Protein AF-A0A8S4B0H5-F1 (afdb_monomer)

Foldseek 3Di:
DPDPVVLLPDDPDDDPDGFDADPPRAGQDLEDAPAQEADADCPCVVVSLVSRHPCSLSRAYYEHEHYAHAAADLVVLSNLNHAEYEHEQYAHADPVRCVSCVSNPNHDYYDHHNYNNCPPPPDDD

Solvent-accessible surface area (backbone atoms only — not comparable to full-atom values): 7128 Å² total; per-residue (Å²): 135,75,61,78,65,66,66,76,76,56,78,78,82,84,58,102,57,83,77,52,66,46,87,89,82,12,30,71,52,40,64,50,81,57,47,74,45,70,46,48,70,54,84,53,48,66,56,55,39,53,66,47,23,72,47,46,66,57,27,29,35,42,32,47,23,41,27,50,31,45,65,64,52,69,69,64,43,68,37,50,47,24,28,35,42,34,45,23,38,24,46,32,45,60,72,74,41,56,60,55,56,71,66,25,82,51,52,78,44,75,41,62,57,67,22,54,30,72,75,40,92,84,55,84,131

Radius of gyration: 14.74 Å; Cα contacts (8 Å, |Δi|>4): 229; chains: 1; bounding box: 34×28×46 Å

pLDDT: mean 86.75, std 15.17, range [36.22, 98.44]

Organism: NCBI:txid238744

InterPro domains:
  IPR001611 Leucine-rich repeat [PF13855] (58-117)
  IPR001611 Leucine-rich repeat [PS51450] (58-79)
  IPR001611 Leucine-rich repeat [PS51450] (81-102)
  IPR032675 Leucine-rich repeat domain superfamily [G3DSA:3.80.10.10] (20-125)

Sequence (125 aa):
MICGSDAMSEIPRCGLRPLRIYSEKKYLSRSVRLNNNNITDLYGIPFILSSFLAQPSKLGWLDLSFNKITHIDVVLCELQELRVLYLHCNSIKDLIETDKLGQLRHLHTITMHGNAIEFAKDYRW

Secondary structure (DSSP, 8-state):
---TTGGGGSPPP--SS---B-GGG-B--SEEE--SS----STTHHHHHHHHBS-GGG--EEE--SS---S--GGGGG-TT--EEE--SS----THHHHGGGG-TT--EEE--SSGGGGSTT---

Nearest PDB structures (foldseek):
  8bx8-assembly1_Q  TM=8.791E-01  e=1.711E-05  Tetrahymena thermophila
  7k5b-assembly1_Q  TM=8.791E-01  e=1.711E-05  Tetrahymena thermophila
  8j07-assembly1_q3  TM=8.889E-01  e=3.290E-04  Homo sapiens
  4u08-assembly2_B  TM=8.064E-01  e=7.707E-03  Leptospira interrogans serovar Copenhageni str. Fiocruz L1-130
  5zsu-assembly1_A  TM=8.184E-01  e=3.063E-02  Homo sapiens

Mean predicted aligned error: 6.65 Å

Structure (mmCIF, N/CA/C/O backbone):
data_AF-A0A8S4B0H5-F1
#
_entry.id   AF-A0A8S4B0H5-F1
#
loop_
_atom_site.group_PDB
_atom_site.id
_atom_site.type_symbol
_atom_site.label_atom_id
_atom_site.label_alt_id
_atom_site.label_comp_id
_atom_site.label_asym_id
_atom_site.label_entity_id
_atom_site.label_seq_id
_atom_site.pdbx_PDB_ins_code
_atom_site.Cartn_x
_atom_site.Cartn_y
_atom_site.Cartn_z
_atom_site.occupancy
_atom_site.B_iso_or_equiv
_atom_site.auth_seq_id
_atom_site.auth_comp_id
_atom_site.auth_asym_id
_atom_site.auth_atom_id
_atom_site.pdbx_PDB_model_num
ATOM 1 N N . MET A 1 1 ? 13.398 9.909 5.843 1.00 36.22 1 MET A N 1
ATOM 2 C CA . MET A 1 1 ? 12.951 8.653 6.471 1.00 36.22 1 MET A CA 1
ATOM 3 C C . MET A 1 1 ? 11.775 9.022 7.358 1.00 36.22 1 MET A C 1
ATOM 5 O O . MET A 1 1 ? 12.001 9.472 8.471 1.00 36.22 1 MET A O 1
ATOM 9 N N . ILE A 1 2 ? 10.547 9.002 6.827 1.00 38.25 2 ILE A N 1
ATOM 10 C CA . ILE A 1 2 ? 9.371 9.271 7.666 1.00 38.25 2 ILE A CA 1
ATOM 11 C C . ILE A 1 2 ? 9.056 7.950 8.354 1.00 38.25 2 ILE A C 1
ATOM 13 O O . ILE A 1 2 ? 8.511 7.028 7.755 1.00 38.25 2 ILE A O 1
ATOM 17 N N . CYS A 1 3 ? 9.558 7.837 9.579 1.00 41.03 3 CYS A N 1
ATOM 18 C CA . CYS A 1 3 ? 9.226 6.771 10.505 1.00 41.03 3 CYS A CA 1
ATOM 19 C C . CYS A 1 3 ? 7.727 6.887 10.830 1.00 41.03 3 CYS A C 1
ATOM 21 O O . CYS A 1 3 ? 7.201 7.998 10.864 1.00 41.03 3 CYS A O 1
ATOM 23 N N . GLY A 1 4 ? 7.023 5.782 11.082 1.00 45.56 4 GLY A N 1
ATOM 24 C CA . GLY A 1 4 ? 5.571 5.763 11.348 1.00 45.56 4 GLY A CA 1
ATOM 25 C C . GLY A 1 4 ? 5.087 6.570 12.572 1.00 45.56 4 GLY A C 1
ATOM 26 O O . GLY A 1 4 ? 3.927 6.448 12.954 1.00 45.56 4 GLY A O 1
ATOM 27 N N . SER A 1 5 ? 5.947 7.384 13.190 1.00 48.91 5 SER A N 1
ATOM 28 C CA . SER A 1 5 ? 5.662 8.276 14.313 1.00 48.91 5 SER A CA 1
ATOM 29 C C . SER A 1 5 ? 4.753 9.452 13.954 1.00 48.91 5 SER A C 1
ATOM 31 O O . SER A 1 5 ? 3.927 9.832 14.779 1.00 48.91 5 SER A O 1
ATOM 33 N N . ASP A 1 6 ? 4.849 9.999 12.738 1.00 52.34 6 ASP A N 1
ATOM 34 C CA . ASP A 1 6 ? 4.086 11.204 12.364 1.00 52.34 6 ASP A CA 1
ATOM 35 C C . ASP A 1 6 ? 2.590 10.918 12.186 1.00 52.34 6 ASP A C 1
ATOM 37 O O . ASP A 1 6 ? 1.758 11.783 12.433 1.00 52.34 6 ASP A O 1
ATOM 41 N N . ALA A 1 7 ? 2.221 9.675 11.856 1.00 52.47 7 ALA A N 1
ATOM 42 C CA . ALA A 1 7 ? 0.819 9.278 11.774 1.00 52.47 7 ALA A CA 1
ATOM 43 C C . ALA A 1 7 ? 0.102 9.431 13.128 1.00 52.47 7 ALA A C 1
ATOM 45 O O . ALA A 1 7 ? -1.075 9.765 13.163 1.00 52.47 7 ALA A O 1
ATOM 46 N N . MET A 1 8 ? 0.812 9.221 14.243 1.00 55.91 8 MET A N 1
ATOM 47 C CA . MET A 1 8 ? 0.245 9.176 15.598 1.00 55.91 8 MET A CA 1
ATOM 48 C C . MET A 1 8 ? -0.118 10.553 16.173 1.00 55.91 8 MET A C 1
ATOM 50 O O . MET A 1 8 ? -0.838 10.615 17.171 1.00 55.91 8 MET A O 1
ATOM 54 N N . SER A 1 9 ? 0.391 11.643 15.589 1.00 56.38 9 SER A N 1
ATOM 55 C CA . SER A 1 9 ? 0.114 13.015 16.037 1.00 56.38 9 SER A CA 1
ATOM 56 C C . SER A 1 9 ? -1.064 13.660 15.303 1.00 56.38 9 SER A C 1
ATOM 58 O O . SER A 1 9 ? -1.594 14.671 15.769 1.00 56.38 9 SER A O 1
ATOM 60 N N . GLU A 1 10 ? -1.516 13.074 14.191 1.00 59.44 10 GLU A N 1
ATOM 61 C CA . GLU A 1 10 ? -2.629 13.609 13.415 1.00 59.44 10 GLU A CA 1
ATOM 62 C C . GLU A 1 10 ? -3.989 13.119 13.927 1.00 59.44 10 GLU A C 1
ATOM 64 O O . GLU A 1 10 ? -4.215 11.935 14.186 1.00 59.44 10 GLU A O 1
ATOM 69 N N . ILE A 1 11 ? -4.942 14.050 14.039 1.00 62.09 11 ILE A N 1
ATOM 70 C CA . ILE A 1 11 ? -6.339 13.725 14.333 1.00 62.09 11 ILE A CA 1
ATOM 71 C C . ILE A 1 11 ? -6.960 13.155 13.050 1.00 62.09 11 ILE A C 1
ATOM 73 O O . ILE A 1 11 ? -6.999 13.862 12.037 1.00 62.09 11 IL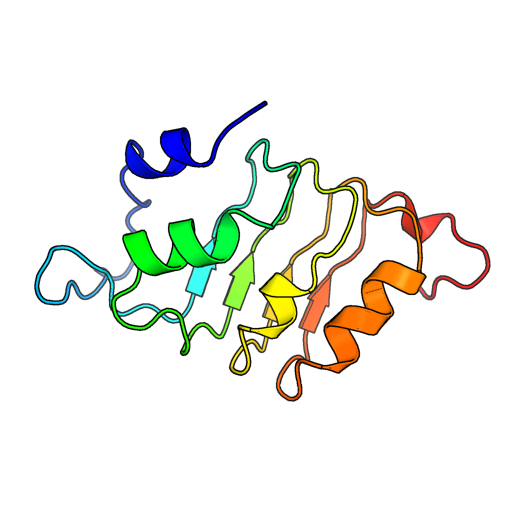E A O 1
ATOM 77 N N . PRO A 1 12 ? -7.492 11.916 13.064 1.00 63.16 12 PRO A N 1
ATOM 78 C CA . PRO A 1 12 ? -8.156 11.350 11.899 1.00 63.16 12 PRO A CA 1
ATOM 79 C C . PRO A 1 12 ? -9.272 12.275 11.418 1.00 63.16 12 PRO A C 1
ATOM 81 O O . PRO A 1 12 ? -10.112 12.714 12.206 1.00 63.16 12 PRO A O 1
ATOM 84 N N . ARG A 1 13 ? -9.288 12.578 10.116 1.00 62.94 13 ARG A N 1
ATOM 85 C CA . ARG A 1 13 ? -10.284 13.488 9.535 1.00 62.94 13 ARG A CA 1
ATOM 86 C C . ARG A 1 13 ? -11.698 12.982 9.841 1.00 62.94 13 ARG A C 1
ATOM 88 O O . ARG A 1 13 ? -12.051 11.859 9.477 1.00 62.94 13 ARG A O 1
ATOM 95 N N . CYS A 1 14 ? -12.517 13.822 10.471 1.00 55.59 14 CYS A N 1
ATOM 96 C CA . CYS A 1 14 ? -13.916 13.508 10.740 1.00 55.59 14 CYS A CA 1
ATOM 97 C C . CYS A 1 14 ? -14.690 13.385 9.420 1.00 55.59 14 CYS A C 1
ATOM 99 O O . CYS A 1 14 ? -14.831 14.352 8.674 1.00 55.59 14 CYS A O 1
ATOM 101 N N . GLY A 1 15 ? -15.183 12.183 9.120 1.00 59.12 15 GLY A N 1
ATOM 102 C CA . GLY A 1 15 ? -16.126 11.967 8.024 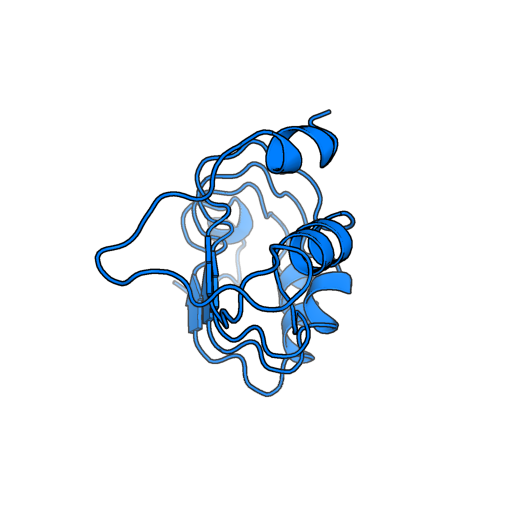1.00 59.12 15 GLY A CA 1
ATOM 103 C C . GL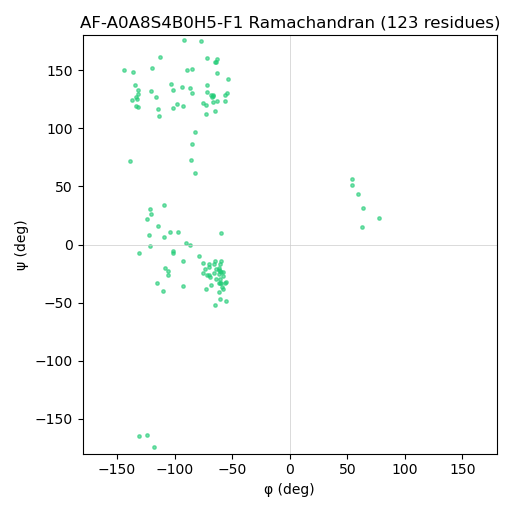Y A 1 15 ? -17.546 12.413 8.388 1.00 59.12 15 GLY A C 1
ATOM 104 O O . GLY A 1 15 ? -17.840 12.736 9.535 1.00 59.12 15 GLY A O 1
ATOM 105 N N . LEU A 1 16 ? -18.462 12.343 7.415 1.00 57.09 16 LEU A N 1
ATOM 106 C CA . LEU A 1 16 ? -19.893 12.669 7.582 1.00 57.09 16 LEU A CA 1
ATOM 107 C C . LEU A 1 16 ? -20.619 11.808 8.636 1.00 57.09 16 LEU A C 1
ATOM 109 O O . LEU A 1 16 ? -21.733 12.130 9.036 1.00 57.09 16 LEU A O 1
ATOM 113 N N . ARG A 1 17 ? -20.012 10.695 9.066 1.00 60.91 17 ARG A N 1
ATOM 114 C CA . ARG A 1 17 ? -20.508 9.835 10.141 1.00 60.91 17 ARG A CA 1
ATOM 115 C C . ARG A 1 17 ? -19.467 9.769 11.259 1.00 60.91 17 ARG A C 1
ATOM 117 O O . ARG A 1 17 ? -18.304 9.503 10.949 1.00 60.91 17 ARG A O 1
ATOM 124 N N . PRO A 1 18 ? -19.863 9.959 12.531 1.00 63.06 18 PRO A N 1
ATOM 125 C CA . PRO A 1 18 ? -18.955 9.803 13.659 1.00 63.06 18 PRO A CA 1
ATOM 126 C C . PRO A 1 18 ? -18.332 8.408 13.644 1.00 63.06 18 PRO A C 1
ATOM 128 O O . PRO A 1 18 ? -19.041 7.403 13.543 1.00 63.06 18 PRO A O 1
ATOM 131 N N . LEU A 1 19 ? -17.006 8.339 13.738 1.00 67.12 19 LEU A N 1
ATOM 132 C CA . LEU A 1 19 ? -16.325 7.063 13.904 1.00 67.12 19 LEU A CA 1
ATOM 133 C C . LEU A 1 19 ? -16.705 6.496 15.274 1.00 67.12 19 LEU A C 1
ATOM 135 O O . LEU A 1 19 ? -16.593 7.178 16.291 1.00 67.12 19 LEU A O 1
ATOM 139 N N . ARG A 1 20 ? -17.175 5.246 15.310 1.00 72.19 20 ARG A N 1
ATOM 140 C CA . ARG A 1 20 ? -17.514 4.586 16.571 1.00 72.19 20 ARG A CA 1
ATOM 141 C C . ARG A 1 20 ? -16.214 4.238 17.294 1.00 72.19 20 ARG A C 1
ATOM 143 O O . ARG A 1 20 ? -15.438 3.412 16.813 1.00 72.19 20 ARG A O 1
ATOM 150 N N . ILE A 1 21 ? -15.980 4.899 18.419 1.00 72.56 21 ILE A N 1
ATOM 151 C CA . ILE A 1 21 ? -14.806 4.695 19.267 1.00 72.56 21 ILE A CA 1
ATOM 152 C C . ILE A 1 21 ? -15.092 3.514 20.206 1.00 72.56 21 ILE A C 1
ATOM 154 O O . ILE A 1 21 ? -16.162 3.444 20.814 1.00 72.56 21 ILE A O 1
ATOM 158 N N . TYR A 1 22 ? -14.166 2.561 20.274 1.00 73.56 22 TYR A N 1
ATOM 159 C CA . TYR A 1 22 ? -14.168 1.450 21.229 1.00 73.56 22 TYR A CA 1
ATOM 160 C C . TYR A 1 22 ? -13.377 1.845 22.491 1.00 73.56 22 TYR A C 1
ATOM 162 O O . TYR A 1 22 ? -12.799 2.934 22.547 1.00 73.56 22 TYR A O 1
ATOM 170 N N . SER A 1 23 ? -13.332 0.994 23.520 1.00 64.19 23 SER A N 1
ATOM 171 C CA . SER A 1 23 ? -12.459 1.247 24.676 1.00 64.19 23 SER A CA 1
ATOM 172 C C . SER A 1 23 ? -11.013 1.487 24.208 1.00 64.19 23 SER A C 1
ATOM 174 O O . SER A 1 23 ? -10.575 0.869 23.241 1.00 64.19 23 SER A O 1
ATOM 176 N N . GLU A 1 24 ? -10.299 2.407 24.869 1.00 71.75 24 GLU A N 1
ATOM 177 C CA . GLU A 1 24 ? -8.924 2.850 24.534 1.00 71.75 24 GLU A CA 1
ATOM 178 C C . GLU A 1 24 ? -8.762 3.831 23.352 1.00 71.75 24 GLU A C 1
ATOM 180 O O . GLU A 1 24 ? -7.675 3.941 22.794 1.00 71.75 24 GLU A O 1
ATOM 185 N N . LYS A 1 25 ? -9.798 4.593 22.966 1.00 82.19 25 LYS A N 1
ATOM 186 C CA . LYS A 1 25 ? -9.724 5.598 21.871 1.00 82.19 25 LYS A CA 1
ATOM 187 C C . LYS A 1 25 ? -9.414 5.015 20.479 1.00 82.19 25 LYS A C 1
ATOM 189 O O . LYS A 1 25 ? -9.112 5.768 19.556 1.00 82.19 25 LYS A O 1
ATOM 194 N N . LYS A 1 26 ? -9.537 3.697 20.300 1.00 87.25 26 LYS A N 1
ATOM 195 C CA . LYS A 1 26 ? -9.399 3.030 18.997 1.00 87.25 26 L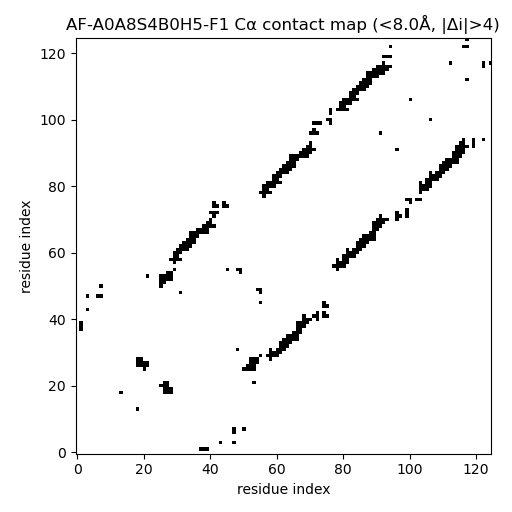YS A CA 1
ATOM 196 C C . LYS A 1 26 ? -10.713 3.048 18.220 1.00 87.25 26 LYS A C 1
ATOM 198 O O . LYS A 1 26 ? -11.798 3.011 18.800 1.00 87.25 26 LYS A O 1
ATOM 203 N N . TYR A 1 27 ? -10.630 3.053 16.898 1.00 87.75 27 TYR A N 1
ATOM 204 C CA . TYR A 1 27 ? -11.780 3.124 16.005 1.00 87.75 27 TYR A CA 1
ATOM 205 C C . TYR A 1 27 ? -12.258 1.734 15.580 1.00 87.75 27 TYR A C 1
ATOM 207 O O . TYR A 1 27 ? -11.472 0.873 15.173 1.00 87.75 27 TYR A O 1
ATOM 215 N N . LEU A 1 28 ? -13.574 1.524 15.610 1.00 89.75 28 LEU A N 1
ATOM 216 C CA . LEU A 1 28 ? -14.219 0.366 14.997 1.00 89.75 28 LEU A CA 1
ATOM 217 C C . LEU A 1 28 ? -14.486 0.662 13.514 1.00 89.75 28 LEU A C 1
ATOM 219 O O . LEU A 1 28 ? -15.619 0.921 13.107 1.00 89.75 28 LEU A O 1
ATOM 223 N N . SER A 1 29 ? -13.420 0.667 12.715 1.00 90.38 29 SER A N 1
ATOM 224 C CA . SER A 1 29 ? -13.477 0.882 11.266 1.00 90.38 29 SER A CA 1
ATOM 225 C C . SER A 1 29 ? -12.921 -0.324 10.514 1.00 90.38 29 SER A C 1
ATOM 227 O O . SER A 1 29 ? -12.054 -1.037 11.012 1.00 90.38 29 SER A O 1
ATOM 229 N N . ARG A 1 30 ? -13.416 -0.531 9.291 1.00 93.88 30 ARG A N 1
ATOM 230 C CA . ARG A 1 30 ? -12.864 -1.486 8.312 1.00 93.88 30 ARG A CA 1
ATOM 231 C C . ARG A 1 30 ? -12.179 -0.786 7.140 1.00 93.88 30 ARG A C 1
ATOM 233 O O . ARG A 1 30 ? -11.798 -1.440 6.172 1.00 93.88 30 ARG A O 1
ATOM 240 N N . SER A 1 31 ? -12.054 0.533 7.216 1.00 93.56 31 SER A N 1
ATOM 241 C CA . SER A 1 31 ? -11.502 1.369 6.161 1.00 93.56 31 SER A CA 1
ATOM 242 C C . SER A 1 31 ? -10.480 2.321 6.751 1.00 93.56 31 SER A C 1
ATOM 244 O O . SER A 1 31 ? -10.771 3.009 7.734 1.00 93.56 31 SER A O 1
ATOM 246 N N . VAL A 1 32 ? -9.302 2.364 6.137 1.00 93.56 32 VAL A N 1
ATOM 247 C CA . VAL A 1 32 ? -8.211 3.258 6.520 1.00 93.56 32 VAL A CA 1
ATOM 248 C C . VAL A 1 32 ? -7.682 3.957 5.278 1.00 93.56 32 VAL A C 1
ATOM 250 O O . VAL A 1 32 ? -7.439 3.330 4.249 1.00 93.56 32 VAL A O 1
ATOM 253 N N . ARG A 1 33 ? -7.520 5.275 5.390 1.00 93.75 33 ARG A N 1
ATOM 254 C CA . ARG A 1 33 ? -6.974 6.134 4.346 1.00 93.75 33 ARG A CA 1
ATOM 255 C C . ARG A 1 33 ? -5.646 6.707 4.828 1.00 93.75 33 ARG A C 1
ATOM 257 O O . ARG A 1 33 ? -5.634 7.449 5.803 1.00 93.75 33 ARG A O 1
ATOM 264 N N . LEU A 1 34 ? -4.571 6.361 4.132 1.00 94.12 34 LEU A N 1
ATOM 265 C CA . LEU A 1 34 ? -3.197 6.817 4.361 1.00 94.12 34 LEU A CA 1
ATOM 266 C C . LEU A 1 34 ? -2.614 7.467 3.094 1.00 94.12 34 LEU A C 1
ATOM 268 O O . LEU A 1 34 ? -1.396 7.539 2.925 1.00 94.12 34 LEU A O 1
ATOM 272 N N . ASN A 1 35 ? -3.474 7.935 2.190 1.00 94.88 35 ASN A N 1
ATOM 273 C CA . ASN A 1 35 ? -3.049 8.573 0.956 1.00 94.88 35 ASN A CA 1
ATOM 274 C C . ASN A 1 35 ? -2.455 9.970 1.182 1.00 94.88 35 ASN A C 1
ATOM 276 O O . ASN A 1 35 ? -2.740 10.607 2.194 1.00 94.88 35 ASN A O 1
ATOM 280 N N . ASN A 1 36 ? -1.690 10.467 0.206 1.00 94.94 36 ASN A N 1
ATOM 281 C CA . ASN A 1 36 ? -1.025 11.779 0.262 1.00 94.94 36 ASN A CA 1
ATOM 282 C C . ASN A 1 36 ? -0.057 11.915 1.449 1.00 94.94 36 ASN A C 1
ATOM 284 O O . ASN A 1 36 ? -0.024 12.942 2.126 1.00 94.94 36 ASN A O 1
ATOM 288 N N . ASN A 1 37 ? 0.733 10.871 1.691 1.00 93.81 37 ASN A N 1
ATOM 289 C CA . ASN A 1 37 ? 1.792 10.867 2.694 1.00 93.81 37 ASN A CA 1
ATOM 290 C C . ASN A 1 37 ? 3.159 10.646 2.022 1.00 93.81 37 ASN A C 1
ATOM 292 O O . ASN A 1 37 ? 3.297 10.632 0.800 1.00 93.81 37 ASN A O 1
ATOM 296 N N . ASN A 1 38 ? 4.209 10.496 2.828 1.00 93.75 38 ASN A N 1
ATOM 297 C CA . ASN A 1 38 ? 5.553 10.164 2.352 1.00 93.75 38 ASN A CA 1
ATOM 298 C C . ASN A 1 38 ? 5.950 8.729 2.732 1.00 93.75 38 ASN A C 1
ATOM 300 O O . ASN A 1 38 ? 7.118 8.480 3.039 1.00 93.75 38 ASN A O 1
ATOM 304 N N . ILE A 1 39 ? 4.992 7.799 2.758 1.00 94.19 39 ILE A N 1
ATOM 305 C CA . ILE A 1 39 ? 5.261 6.395 3.079 1.00 94.19 39 ILE A CA 1
ATOM 306 C C . ILE A 1 39 ? 6.125 5.811 1.962 1.00 94.19 39 ILE A C 1
ATOM 308 O O . ILE A 1 39 ? 5.751 5.853 0.791 1.00 94.19 39 ILE A O 1
ATOM 312 N N . THR A 1 40 ? 7.295 5.295 2.324 1.00 93.12 40 THR A N 1
ATOM 313 C CA . THR A 1 40 ? 8.228 4.642 1.391 1.00 93.12 40 THR A CA 1
ATOM 314 C C . THR A 1 40 ? 8.248 3.128 1.543 1.00 93.12 40 THR A C 1
ATOM 316 O O . THR A 1 40 ? 8.577 2.425 0.593 1.00 93.12 40 THR A O 1
ATOM 319 N N . ASP A 1 41 ? 7.915 2.648 2.738 1.00 91.31 41 ASP A N 1
ATOM 320 C CA . ASP A 1 41 ? 8.026 1.258 3.157 1.00 91.31 41 ASP A CA 1
ATOM 321 C C . ASP A 1 41 ? 6.763 0.836 3.921 1.00 91.31 41 ASP A C 1
ATOM 323 O O . ASP A 1 41 ? 6.109 1.663 4.565 1.00 91.31 41 ASP A O 1
ATOM 327 N N . LEU A 1 42 ? 6.405 -0.442 3.813 1.00 92.94 42 LEU A N 1
ATOM 328 C CA . LEU A 1 42 ? 5.144 -0.981 4.317 1.00 92.94 42 LEU A CA 1
ATOM 329 C C . LEU A 1 42 ? 5.283 -1.736 5.645 1.00 92.94 42 LEU A C 1
ATOM 331 O O . LEU A 1 42 ? 4.259 -2.040 6.256 1.00 92.94 42 LEU A O 1
ATOM 335 N N . TYR A 1 43 ? 6.498 -1.973 6.144 1.00 91.19 43 TYR A N 1
ATOM 336 C CA . TYR A 1 43 ? 6.757 -2.722 7.380 1.00 91.19 43 TYR A CA 1
ATOM 337 C C . TYR A 1 43 ? 6.036 -2.126 8.600 1.00 91.19 43 TYR A C 1
ATOM 339 O O . TYR A 1 43 ? 5.589 -2.841 9.493 1.00 91.19 43 TYR A O 1
ATOM 347 N N . GLY A 1 44 ? 5.869 -0.799 8.632 1.00 89.94 44 GLY A N 1
ATOM 348 C CA . GLY A 1 44 ? 5.165 -0.096 9.710 1.00 89.94 44 GLY A CA 1
ATOM 349 C C . GLY A 1 44 ? 3.634 -0.154 9.639 1.00 89.94 44 GLY A C 1
ATOM 350 O O . GLY A 1 44 ? 2.972 0.259 10.593 1.00 89.94 44 GLY A O 1
ATOM 351 N N . ILE A 1 45 ? 3.046 -0.646 8.542 1.00 92.12 45 ILE A N 1
ATOM 352 C CA . ILE A 1 45 ? 1.588 -0.630 8.339 1.00 92.12 45 ILE A CA 1
ATOM 353 C C . ILE A 1 45 ? 0.836 -1.418 9.423 1.00 92.12 45 ILE A C 1
ATOM 355 O O . ILE A 1 45 ? -0.104 -0.851 9.985 1.00 92.12 45 ILE A O 1
ATOM 359 N N . PRO A 1 46 ? 1.225 -2.651 9.806 1.00 92.06 46 PRO A N 1
ATOM 360 C CA . PRO A 1 46 ? 0.533 -3.381 10.870 1.00 92.06 46 PRO A CA 1
ATOM 361 C C . PRO A 1 46 ? 0.518 -2.629 12.207 1.00 92.06 46 PRO A C 1
ATOM 363 O O . PRO A 1 46 ? -0.501 -2.622 12.906 1.00 92.06 46 PRO A O 1
ATOM 366 N N . PHE A 1 47 ? 1.618 -1.946 12.544 1.00 91.62 47 PHE A N 1
ATOM 367 C CA . PHE A 1 47 ? 1.712 -1.125 13.751 1.00 91.62 47 PHE A CA 1
ATOM 368 C C . PHE A 1 47 ? 0.744 0.061 13.686 1.00 91.62 47 PHE A C 1
ATOM 370 O O . PHE A 1 47 ? -0.097 0.203 14.572 1.00 91.62 47 PHE A O 1
ATOM 377 N N . ILE A 1 48 ? 0.783 0.839 12.597 1.00 90.62 48 ILE A N 1
ATOM 378 C CA . ILE A 1 48 ? -0.119 1.981 12.371 1.00 90.62 48 ILE A CA 1
ATOM 379 C C . ILE A 1 48 ? -1.584 1.534 12.473 1.00 90.62 48 ILE A C 1
ATOM 381 O O . ILE A 1 48 ? -2.379 2.134 13.199 1.00 90.62 48 ILE A O 1
ATOM 385 N N . LEU A 1 49 ? -1.950 0.440 11.800 1.00 92.62 49 LEU A N 1
ATOM 386 C CA . LEU A 1 49 ? -3.311 -0.094 11.845 1.00 92.62 49 LEU A CA 1
ATOM 387 C C . LEU A 1 49 ? -3.716 -0.508 13.265 1.00 92.62 49 LEU A C 1
ATOM 389 O O . LEU A 1 49 ? -4.835 -0.219 13.680 1.00 92.62 49 LEU A O 1
ATOM 393 N N . SER A 1 50 ? -2.817 -1.133 14.026 1.00 91.88 50 SER A N 1
ATOM 394 C CA . SER A 1 50 ? -3.075 -1.569 15.409 1.00 91.88 50 SER A CA 1
ATOM 395 C C . SER A 1 50 ? -3.193 -0.412 16.405 1.00 91.88 50 SER A C 1
ATOM 397 O O . SER A 1 50 ? -3.868 -0.544 17.437 1.00 91.88 50 SER A O 1
ATOM 399 N N . SER A 1 51 ? -2.558 0.721 16.106 1.00 89.56 51 SER A N 1
ATOM 400 C CA . SER A 1 51 ? -2.669 1.953 16.886 1.00 89.56 51 SER A CA 1
ATOM 401 C C . SER A 1 51 ? -4.020 2.640 16.696 1.00 89.56 51 SER A C 1
ATOM 403 O O . SER A 1 51 ? -4.585 3.140 17.667 1.00 89.56 51 SER A O 1
ATOM 405 N N . PHE A 1 52 ? -4.569 2.628 15.477 1.00 87.31 52 PHE A N 1
ATOM 406 C CA . PHE A 1 52 ? -5.844 3.288 15.180 1.00 87.31 52 PHE A CA 1
ATOM 407 C C . PHE A 1 52 ? -7.063 2.383 15.316 1.00 87.31 52 PHE A C 1
ATOM 409 O O . PHE A 1 52 ? -8.128 2.859 15.707 1.00 87.31 52 PHE A O 1
ATOM 416 N N . LEU A 1 53 ? -6.959 1.102 14.971 1.00 91.12 53 LEU A N 1
ATOM 417 C CA . LEU A 1 53 ? -8.110 0.212 14.857 1.00 91.12 53 LEU A CA 1
ATOM 418 C C . LEU A 1 53 ? -8.225 -0.719 16.055 1.00 91.12 53 LEU A C 1
ATOM 420 O O . LEU A 1 53 ? -7.255 -1.331 16.493 1.00 91.12 53 LEU A O 1
ATOM 424 N N . ALA A 1 54 ? -9.455 -0.899 16.532 1.00 92.38 54 ALA A N 1
ATOM 425 C CA . ALA A 1 54 ? -9.748 -1.906 17.547 1.00 92.38 54 ALA A CA 1
ATOM 426 C C . ALA A 1 54 ? -9.620 -3.339 16.989 1.00 92.38 54 ALA A C 1
ATOM 428 O O . ALA A 1 54 ? -9.334 -4.269 17.735 1.00 92.38 54 ALA A O 1
ATOM 429 N N . GLN A 1 55 ? -9.846 -3.523 15.681 1.00 92.94 55 GLN A N 1
ATOM 430 C CA . GLN A 1 55 ? -9.803 -4.820 14.992 1.00 92.94 55 GLN A CA 1
ATOM 431 C C . GLN A 1 55 ? -9.098 -4.689 13.627 1.00 92.94 55 GLN A C 1
ATOM 433 O O . GLN A 1 55 ? -9.764 -4.747 12.589 1.00 92.94 55 GLN A O 1
ATOM 438 N N . PRO A 1 56 ? -7.765 -4.493 13.591 1.00 93.62 56 PRO A N 1
ATOM 439 C CA . PRO A 1 56 ? -7.022 -4.295 12.342 1.00 93.62 56 PRO A CA 1
ATOM 440 C C . PRO A 1 56 ? -7.127 -5.489 11.379 1.00 93.62 56 PRO A C 1
ATOM 442 O O . PRO A 1 56 ? -7.177 -5.296 10.170 1.00 93.62 56 PRO A O 1
ATOM 445 N N . SER A 1 57 ? -7.283 -6.712 11.896 1.00 93.94 57 SER A N 1
ATOM 446 C CA . SER A 1 57 ? -7.490 -7.925 11.089 1.00 93.94 57 SER A CA 1
ATOM 447 C C . SER A 1 57 ? -8.800 -7.938 10.290 1.00 93.94 57 SER A C 1
ATOM 449 O O . SER A 1 57 ? -8.951 -8.754 9.388 1.00 93.94 57 SER A O 1
ATOM 451 N N . LYS A 1 58 ? -9.753 -7.045 10.599 1.00 95.56 58 LYS A N 1
ATOM 452 C CA . LYS A 1 58 ? -11.029 -6.888 9.878 1.00 95.56 58 LYS A CA 1
ATOM 453 C C . LYS A 1 58 ? -11.006 -5.771 8.833 1.00 95.56 58 LYS A C 1
ATOM 455 O O . LYS A 1 58 ? -12.069 -5.399 8.324 1.00 95.56 58 LYS A O 1
ATOM 460 N N . LEU A 1 59 ? -9.833 -5.214 8.527 1.00 96.88 59 LEU A N 1
ATOM 461 C CA . LEU A 1 59 ? -9.685 -4.180 7.510 1.00 96.88 59 LEU A CA 1
ATOM 462 C C . LEU A 1 59 ? -10.072 -4.726 6.128 1.00 96.88 59 LEU A C 1
ATOM 464 O O . LEU A 1 59 ? -9.511 -5.709 5.663 1.00 96.88 59 LEU A O 1
ATOM 468 N N . GLY A 1 60 ? -11.032 -4.068 5.48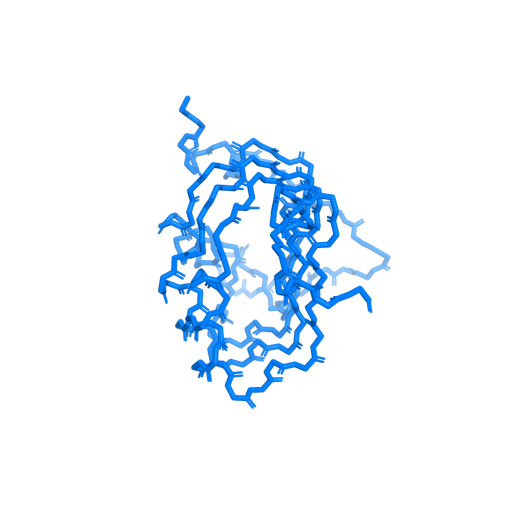0 1.00 97.56 60 GLY A N 1
ATOM 469 C CA . GLY A 1 60 ? -11.517 -4.421 4.146 1.00 97.56 60 GLY A CA 1
ATOM 470 C C . GLY A 1 60 ? -11.102 -3.433 3.056 1.00 97.56 60 GLY A C 1
ATOM 471 O O . GLY A 1 60 ? -11.108 -3.791 1.880 1.00 97.56 60 GLY A O 1
ATOM 472 N N . TRP A 1 61 ? -10.744 -2.202 3.423 1.00 97.88 61 TRP A N 1
ATOM 473 C CA . TRP A 1 61 ? -10.387 -1.142 2.481 1.00 97.88 61 TRP A CA 1
ATOM 474 C C . TRP A 1 61 ? -9.161 -0.376 2.979 1.00 97.88 61 TRP A C 1
ATOM 476 O O . TRP A 1 61 ? -9.179 0.157 4.094 1.00 97.88 61 TRP A O 1
ATOM 486 N N . LEU A 1 62 ? -8.119 -0.310 2.153 1.00 97.56 62 LEU A N 1
ATOM 487 C CA . LEU A 1 62 ? -6.878 0.394 2.460 1.00 97.56 62 LEU A CA 1
ATOM 488 C C . LEU A 1 62 ? -6.464 1.275 1.283 1.00 97.56 62 LEU A C 1
ATOM 490 O O . LEU A 1 62 ? -6.301 0.797 0.161 1.00 97.56 62 LEU A O 1
ATOM 494 N N . ASP A 1 63 ? -6.263 2.558 1.556 1.00 97.88 63 ASP A N 1
ATOM 495 C CA . ASP A 1 63 ? -5.801 3.522 0.562 1.00 97.88 63 ASP A CA 1
ATOM 496 C C . ASP A 1 63 ? -4.407 4.038 0.902 1.00 97.88 63 ASP A C 1
ATOM 498 O O . ASP A 1 63 ? -4.224 4.761 1.881 1.00 97.88 63 ASP A O 1
ATOM 502 N N . LEU A 1 64 ? -3.441 3.631 0.081 1.00 97.44 64 LEU A N 1
ATOM 503 C CA . LEU A 1 64 ? -2.026 3.994 0.131 1.00 97.44 64 LEU A CA 1
ATOM 504 C C . LEU A 1 64 ? -1.622 4.815 -1.106 1.00 97.44 64 LEU A C 1
ATOM 506 O O . LEU A 1 64 ? -0.432 4.957 -1.396 1.00 97.44 64 LEU A O 1
ATOM 510 N N . SER A 1 65 ? -2.589 5.356 -1.851 1.00 98.19 65 SER A N 1
ATOM 511 C CA . SER A 1 65 ? -2.311 6.146 -3.052 1.00 98.19 65 SER A CA 1
ATOM 512 C C . SER A 1 65 ? -1.527 7.426 -2.748 1.00 98.19 65 SER A C 1
ATOM 514 O O . SER A 1 65 ? -1.529 7.908 -1.615 1.00 98.19 65 SER A O 1
ATOM 516 N N . PHE A 1 66 ? -0.858 8.004 -3.747 1.00 97.69 66 PHE A N 1
ATOM 517 C CA . PHE A 1 66 ? -0.094 9.252 -3.578 1.00 97.69 66 PHE A CA 1
ATOM 518 C C . PHE A 1 66 ? 0.931 9.164 -2.431 1.00 97.69 66 PHE A C 1
ATOM 520 O O . PHE A 1 66 ? 0.949 9.997 -1.524 1.00 97.69 66 PHE A O 1
ATOM 527 N N . ASN A 1 67 ? 1.746 8.114 -2.446 1.00 97.75 67 ASN A N 1
ATOM 528 C CA . ASN A 1 67 ? 2.860 7.912 -1.522 1.00 97.75 67 ASN A CA 1
ATOM 529 C C . ASN A 1 67 ? 4.160 7.723 -2.329 1.00 97.75 67 ASN A C 1
ATOM 531 O O . ASN A 1 67 ? 4.243 8.096 -3.499 1.00 97.75 67 ASN A O 1
ATOM 535 N N . LYS A 1 68 ? 5.215 7.201 -1.699 1.00 97.12 68 LYS A N 1
ATOM 536 C CA . LYS A 1 68 ? 6.528 6.957 -2.316 1.00 97.12 68 LYS A CA 1
ATOM 537 C C . LYS A 1 68 ? 6.921 5.480 -2.218 1.00 97.12 68 LYS A C 1
ATOM 539 O O . LYS A 1 68 ? 8.103 5.161 -2.095 1.00 97.12 68 LYS A O 1
ATOM 544 N N . ILE A 1 69 ? 5.930 4.588 -2.224 1.00 96.62 69 ILE A N 1
ATOM 545 C CA . ILE A 1 69 ? 6.125 3.144 -2.067 1.00 96.62 69 ILE A CA 1
ATOM 546 C C . ILE A 1 69 ? 6.833 2.609 -3.308 1.00 96.62 69 ILE A C 1
ATOM 548 O O . ILE A 1 69 ? 6.406 2.874 -4.429 1.00 96.62 69 ILE A O 1
ATOM 552 N N . THR A 1 70 ? 7.916 1.862 -3.108 1.00 95.31 70 THR A N 1
ATOM 553 C CA . THR A 1 70 ? 8.713 1.281 -4.205 1.00 95.31 70 THR A CA 1
ATOM 554 C C . THR A 1 70 ? 8.500 -0.222 -4.372 1.00 95.31 70 THR A C 1
ATOM 556 O O . THR A 1 70 ? 8.707 -0.744 -5.463 1.00 95.31 70 THR A O 1
ATOM 559 N N . HIS A 1 71 ? 8.054 -0.904 -3.316 1.00 94.44 71 HIS A N 1
ATOM 560 C CA . HIS A 1 71 ? 7.890 -2.355 -3.262 1.00 94.44 71 HIS A CA 1
ATOM 561 C C . HIS A 1 71 ? 6.649 -2.705 -2.431 1.00 94.44 71 HIS A C 1
ATOM 563 O O . HIS A 1 71 ? 6.274 -1.964 -1.519 1.00 94.44 71 HIS A O 1
ATOM 569 N N . ILE A 1 72 ? 6.006 -3.825 -2.752 1.00 94.31 72 ILE A N 1
ATOM 570 C CA . ILE A 1 72 ? 4.886 -4.389 -1.998 1.00 94.31 72 ILE A CA 1
ATOM 571 C C . ILE A 1 72 ? 5.474 -5.388 -1.003 1.00 94.31 72 ILE A C 1
ATOM 573 O O . ILE A 1 72 ? 6.099 -6.369 -1.391 1.00 94.31 72 ILE A O 1
ATOM 577 N N . ASP A 1 73 ? 5.281 -5.160 0.290 1.00 91.50 73 ASP A N 1
ATOM 578 C CA . ASP A 1 73 ? 5.795 -6.049 1.331 1.00 91.50 73 ASP A CA 1
ATOM 579 C C . ASP A 1 73 ? 4.777 -7.155 1.674 1.00 91.50 73 ASP A C 1
ATOM 581 O O . ASP A 1 73 ? 3.558 -6.962 1.578 1.00 91.50 73 ASP A O 1
ATOM 585 N N . VAL A 1 74 ? 5.275 -8.324 2.089 1.00 91.31 74 VAL A N 1
ATOM 586 C CA . VAL A 1 74 ? 4.452 -9.463 2.516 1.00 91.31 74 VAL A CA 1
ATOM 587 C C . VAL A 1 74 ? 3.580 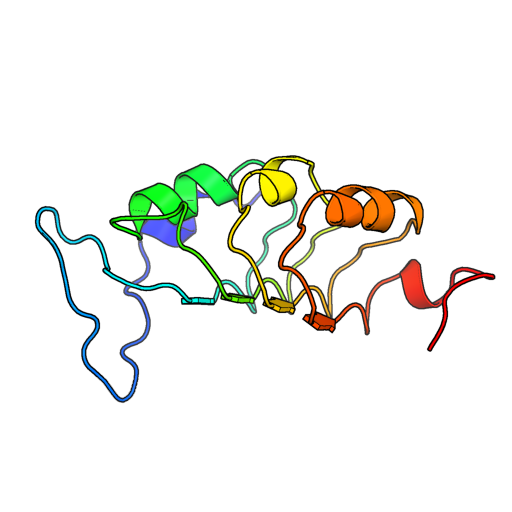-9.130 3.727 1.00 91.31 74 VAL A C 1
ATOM 589 O O . VAL A 1 74 ? 2.537 -9.756 3.885 1.00 91.31 74 VAL A O 1
ATOM 592 N N . VAL A 1 75 ? 3.913 -8.112 4.529 1.00 92.50 75 VAL A N 1
ATOM 593 C CA . VAL A 1 75 ? 3.050 -7.673 5.643 1.00 92.50 75 VAL A CA 1
ATOM 594 C C . VAL A 1 75 ? 1.646 -7.263 5.185 1.00 92.50 75 VAL A C 1
ATOM 596 O O . VAL A 1 75 ? 0.686 -7.426 5.935 1.00 92.50 75 VAL A O 1
ATOM 599 N N . LEU A 1 76 ? 1.467 -6.798 3.939 1.00 92.81 76 LEU A N 1
ATOM 600 C CA . LEU A 1 76 ? 0.119 -6.545 3.412 1.00 92.81 76 LEU A CA 1
ATOM 601 C C . LEU A 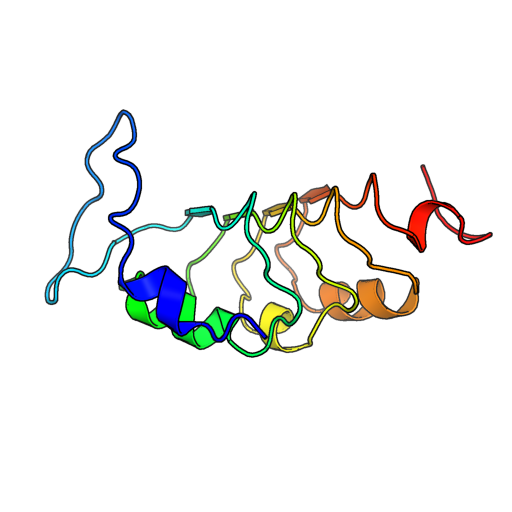1 76 ? -0.698 -7.834 3.267 1.00 92.81 76 LEU A C 1
ATOM 603 O O . LEU A 1 76 ? -1.924 -7.779 3.338 1.00 92.81 76 LEU A O 1
ATOM 607 N N . CYS A 1 77 ? -0.041 -8.988 3.125 1.00 90.69 77 CYS A N 1
ATOM 608 C CA . CYS A 1 77 ? -0.681 -10.301 3.050 1.00 90.69 77 CYS A CA 1
ATOM 609 C C . CYS A 1 77 ? -1.281 -10.734 4.395 1.00 90.69 77 CYS A C 1
ATOM 611 O O . CYS A 1 77 ? -2.135 -11.615 4.421 1.00 90.69 77 CYS A O 1
ATOM 613 N N . GLU A 1 78 ? -0.904 -10.116 5.517 1.00 92.25 78 GLU A N 1
ATOM 614 C CA . GLU A 1 78 ? -1.516 -10.391 6.826 1.00 92.25 78 GLU A CA 1
ATOM 615 C C . GLU A 1 78 ? -2.961 -9.864 6.914 1.00 92.25 78 GLU A C 1
ATOM 617 O O . GLU A 1 78 ? -3.762 -10.334 7.726 1.00 92.25 78 GLU A O 1
ATOM 622 N N . LEU A 1 79 ? -3.336 -8.925 6.039 1.00 95.19 79 LEU A N 1
ATOM 623 C CA . LEU A 1 79 ? -4.662 -8.307 5.978 1.00 95.19 79 LEU A CA 1
ATOM 624 C C . LEU A 1 79 ? -5.656 -9.194 5.211 1.00 95.19 79 LEU A C 1
ATOM 626 O O . LEU A 1 79 ? -6.205 -8.803 4.187 1.00 95.19 79 LEU A O 1
ATOM 630 N N . GLN A 1 80 ? -5.910 -10.400 5.716 1.00 95.75 80 GLN A N 1
ATOM 631 C CA . GLN A 1 80 ? -6.678 -11.453 5.027 1.00 95.75 80 GLN A CA 1
ATOM 632 C C . GLN A 1 80 ? -8.111 -11.055 4.617 1.00 95.75 80 GLN A C 1
ATOM 634 O O . GLN A 1 80 ? -8.672 -11.633 3.690 1.00 95.75 80 GLN A O 1
ATOM 639 N N . GLU A 1 81 ? -8.709 -10.063 5.280 1.00 97.62 81 GLU A N 1
ATOM 640 C CA . GLU A 1 81 ? -10.061 -9.556 4.989 1.00 97.62 81 GLU A CA 1
ATOM 641 C C . GLU A 1 81 ? -10.076 -8.408 3.963 1.00 97.62 81 GLU A C 1
ATOM 643 O O . GLU A 1 81 ? -11.150 -7.876 3.650 1.00 97.62 81 GLU A O 1
ATOM 648 N N . LEU A 1 82 ? -8.908 -8.015 3.441 1.00 98.00 82 LEU A N 1
ATOM 649 C CA . LEU A 1 82 ? -8.764 -6.898 2.516 1.00 98.00 82 LEU A CA 1
ATOM 650 C C . LEU A 1 82 ? -9.449 -7.208 1.182 1.00 98.00 82 LEU A C 1
ATOM 652 O O . LEU A 1 82 ? -9.225 -8.246 0.566 1.00 98.00 82 LEU A O 1
ATOM 656 N N . ARG A 1 83 ? -10.294 -6.277 0.735 1.00 98.31 83 ARG A N 1
ATOM 657 C CA . ARG A 1 83 ? -11.098 -6.376 -0.494 1.00 98.31 83 ARG A CA 1
ATOM 658 C C . ARG A 1 83 ? -10.703 -5.340 -1.532 1.00 98.31 83 ARG A C 1
ATOM 660 O O . ARG A 1 83 ? -10.774 -5.606 -2.732 1.00 98.31 83 ARG A O 1
ATOM 667 N N . VAL A 1 84 ? -10.279 -4.170 -1.057 1.00 98.44 84 VAL A N 1
ATOM 668 C CA . VAL A 1 84 ? -9.914 -3.021 -1.882 1.00 98.44 84 VAL A CA 1
ATOM 669 C C . VAL A 1 84 ? -8.590 -2.438 -1.402 1.00 98.44 84 VAL A C 1
ATOM 671 O O . VAL A 1 84 ? -8.455 -2.097 -0.224 1.00 98.44 84 VAL A O 1
ATOM 674 N N . LEU A 1 85 ? -7.644 -2.296 -2.327 1.00 98.12 85 LEU A N 1
ATOM 675 C CA . LEU A 1 85 ? -6.316 -1.747 -2.081 1.00 98.12 85 LEU A CA 1
ATOM 676 C C . LEU A 1 85 ? -5.965 -0.698 -3.141 1.00 98.12 85 LEU A C 1
ATOM 678 O O . LEU A 1 85 ? -5.869 -1.011 -4.327 1.00 98.12 85 LEU A O 1
ATOM 682 N N . TYR A 1 86 ? -5.740 0.547 -2.730 1.00 98.38 86 TYR A N 1
ATOM 683 C CA . TYR A 1 86 ? -5.282 1.592 -3.648 1.00 98.38 86 TYR A CA 1
ATOM 684 C C . TYR A 1 86 ? -3.783 1.834 -3.505 1.00 98.38 86 TYR A C 1
ATOM 686 O O . TYR A 1 86 ? -3.323 2.253 -2.448 1.00 98.38 86 TYR A O 1
ATOM 694 N N . LEU A 1 87 ? -3.036 1.589 -4.585 1.00 97.50 87 LEU A N 1
ATOM 695 C CA . LEU A 1 87 ? -1.587 1.790 -4.687 1.00 97.50 87 LEU A CA 1
ATOM 696 C C . LEU A 1 87 ? -1.197 2.754 -5.820 1.00 97.50 87 LEU A C 1
ATOM 698 O O . LEU A 1 87 ? -0.014 2.905 -6.109 1.00 97.50 87 LEU A O 1
ATOM 702 N N . HIS A 1 88 ? -2.157 3.420 -6.467 1.00 97.50 88 HIS A N 1
ATOM 703 C CA . HIS A 1 88 ? -1.868 4.326 -7.579 1.00 97.50 88 HIS A CA 1
ATOM 704 C C . HIS A 1 88 ? -1.054 5.552 -7.141 1.00 97.50 88 HIS A C 1
ATOM 706 O O . HIS A 1 88 ? -1.074 5.930 -5.967 1.00 97.50 88 HIS A O 1
ATOM 712 N N . CYS A 1 89 ? -0.346 6.177 -8.082 1.00 97.88 89 CYS A N 1
ATOM 713 C CA . CYS A 1 89 ? 0.551 7.305 -7.818 1.00 97.88 89 CYS A CA 1
ATOM 714 C C . CYS A 1 89 ? 1.594 6.976 -6.730 1.00 97.88 89 CYS A C 1
ATOM 716 O O . CYS A 1 89 ? 1.671 7.643 -5.698 1.00 97.88 89 CYS A O 1
ATOM 718 N N . ASN A 1 90 ? 2.365 5.915 -6.960 1.00 98.19 90 ASN A N 1
ATOM 719 C CA . ASN A 1 90 ? 3.511 5.492 -6.152 1.00 98.19 90 ASN A CA 1
ATOM 720 C C . ASN A 1 90 ? 4.714 5.232 -7.086 1.00 98.19 90 ASN A C 1
ATOM 722 O O . ASN A 1 90 ? 4.719 5.656 -8.240 1.00 98.19 90 ASN A O 1
ATOM 726 N N . SER A 1 91 ? 5.750 4.548 -6.602 1.00 96.94 91 SER A N 1
ATOM 727 C CA . SER A 1 91 ? 6.986 4.271 -7.344 1.00 96.94 91 SER A CA 1
ATOM 728 C C . SER A 1 91 ? 7.260 2.770 -7.505 1.00 96.94 91 SER A C 1
ATOM 730 O O . SER A 1 91 ? 8.418 2.373 -7.636 1.00 96.94 91 SER A O 1
ATOM 732 N N . ILE A 1 92 ? 6.222 1.927 -7.483 1.00 96.19 92 ILE A N 1
ATOM 733 C CA . ILE A 1 92 ? 6.353 0.472 -7.650 1.00 96.19 92 ILE A CA 1
ATOM 734 C C . ILE A 1 92 ? 6.805 0.184 -9.077 1.00 96.19 92 ILE A C 1
ATOM 736 O O . ILE A 1 92 ? 6.191 0.674 -10.024 1.00 96.19 92 ILE A O 1
ATOM 740 N N . LYS A 1 93 ? 7.883 -0.584 -9.242 1.00 94.25 93 LYS A N 1
ATOM 741 C CA . LYS A 1 93 ? 8.516 -0.799 -10.551 1.00 94.25 93 LYS A CA 1
ATOM 742 C C . LYS A 1 93 ? 8.343 -2.214 -11.092 1.00 94.25 93 LYS A C 1
ATOM 744 O O . LYS A 1 93 ? 8.119 -2.378 -12.287 1.00 94.25 93 LYS A O 1
ATOM 749 N N . ASP A 1 94 ? 8.452 -3.216 -10.230 1.00 92.12 94 ASP A N 1
ATOM 750 C CA . ASP A 1 94 ? 8.597 -4.599 -10.669 1.00 92.12 94 ASP A CA 1
ATOM 751 C C . ASP A 1 94 ? 7.275 -5.372 -10.573 1.00 92.12 94 ASP A C 1
ATOM 753 O O . ASP A 1 94 ? 6.588 -5.343 -9.554 1.00 92.12 94 ASP A O 1
ATOM 757 N N . LEU A 1 95 ? 6.927 -6.104 -11.638 1.00 89.75 95 LEU A N 1
ATOM 758 C CA . LEU A 1 95 ? 5.710 -6.928 -11.701 1.00 89.75 95 LEU A CA 1
ATOM 759 C C . LEU A 1 95 ? 5.666 -8.008 -10.613 1.00 89.75 95 LEU A C 1
ATOM 761 O O . LEU A 1 95 ? 4.593 -8.288 -10.085 1.00 89.75 95 LEU A O 1
ATOM 765 N N . ILE A 1 96 ? 6.825 -8.545 -10.223 1.00 91.31 96 ILE A N 1
ATOM 766 C CA . ILE A 1 96 ? 6.948 -9.574 -9.176 1.00 91.31 96 ILE A CA 1
ATOM 767 C C . ILE A 1 96 ? 6.406 -9.113 -7.817 1.00 91.31 96 ILE A C 1
ATOM 769 O O . ILE A 1 96 ? 5.982 -9.918 -6.991 1.00 91.31 96 ILE A O 1
ATOM 773 N N . GLU A 1 97 ? 6.355 -7.801 -7.583 1.00 91.06 97 GLU A N 1
ATOM 774 C CA . GLU A 1 97 ? 5.781 -7.242 -6.362 1.00 91.06 97 GLU A CA 1
ATOM 775 C C . GLU A 1 97 ? 4.279 -7.537 -6.259 1.00 91.06 97 GLU A C 1
ATOM 777 O O . GLU A 1 97 ? 3.750 -7.714 -5.161 1.00 91.06 97 GLU A O 1
ATOM 782 N N . THR A 1 98 ? 3.592 -7.657 -7.398 1.00 90.62 98 THR A N 1
ATOM 783 C CA . THR A 1 98 ? 2.150 -7.931 -7.439 1.00 90.62 98 THR A CA 1
ATOM 784 C C . THR A 1 98 ? 1.805 -9.383 -7.116 1.00 90.62 98 THR A C 1
ATOM 786 O O . THR A 1 98 ? 0.723 -9.629 -6.583 1.00 90.62 98 THR A O 1
ATOM 789 N N . ASP A 1 99 ? 2.730 -10.329 -7.316 1.00 92.12 99 ASP A N 1
ATOM 790 C CA . ASP A 1 99 ? 2.507 -11.754 -7.026 1.00 92.12 99 ASP A CA 1
ATOM 791 C C . ASP A 1 99 ? 2.193 -11.989 -5.543 1.00 92.12 99 ASP A C 1
ATOM 793 O O . ASP A 1 99 ? 1.375 -12.843 -5.187 1.00 92.12 99 ASP A O 1
ATOM 797 N N . LYS A 1 100 ? 2.787 -11.175 -4.661 1.00 93.25 100 LYS A N 1
ATOM 798 C CA . LYS A 1 100 ? 2.563 -11.227 -3.209 1.00 93.25 100 LYS A CA 1
ATOM 799 C C . LYS A 1 100 ? 1.086 -11.018 -2.868 1.00 93.25 100 LYS A C 1
ATOM 801 O O . LYS A 1 100 ? 0.555 -11.700 -1.992 1.00 93.25 100 LYS A O 1
ATOM 806 N N . LEU A 1 101 ? 0.395 -10.148 -3.612 1.00 94.38 101 LEU A N 1
ATOM 807 C CA . LEU A 1 101 ? -1.028 -9.865 -3.412 1.00 94.38 101 LEU A CA 1
ATOM 808 C C . LEU A 1 101 ? -1.927 -11.072 -3.718 1.00 94.38 101 LEU A C 1
ATOM 810 O O . LEU A 1 101 ? -3.061 -11.107 -3.243 1.00 94.38 101 LEU A O 1
ATOM 814 N N . GLY A 1 102 ? -1.428 -12.093 -4.427 1.00 93.88 102 GLY A N 1
ATOM 815 C CA . GLY A 1 102 ? -2.152 -1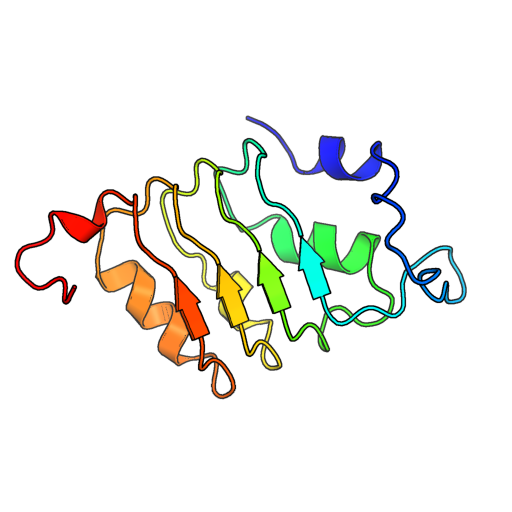3.344 -4.675 1.00 93.88 102 GLY A CA 1
ATOM 816 C C . GLY A 1 102 ? -2.520 -14.124 -3.404 1.00 93.88 102 GLY A C 1
ATOM 817 O O . GLY A 1 102 ? -3.411 -14.971 -3.435 1.00 93.88 102 GLY A O 1
ATOM 818 N N . GLN A 1 103 ? -1.888 -13.821 -2.264 1.00 95.25 103 GLN A N 1
ATOM 819 C CA . GLN A 1 103 ? -2.238 -14.407 -0.964 1.00 95.25 103 GLN A CA 1
ATOM 820 C C . GLN A 1 103 ? -3.550 -13.850 -0.384 1.00 95.25 103 GLN A C 1
ATOM 822 O O . GLN A 1 103 ? -4.177 -14.495 0.460 1.00 95.25 103 GLN A O 1
ATOM 827 N N . LEU A 1 104 ? -3.988 -12.671 -0.833 1.00 96.44 104 LEU A N 1
ATOM 828 C CA . LEU A 1 104 ? -5.172 -11.983 -0.326 1.00 96.44 104 LEU A CA 1
ATOM 829 C C . LEU A 1 104 ? -6.439 -12.491 -1.025 1.00 96.44 104 LEU A C 1
ATOM 831 O O . LEU A 1 104 ? -6.922 -11.916 -1.996 1.00 96.44 104 LEU A O 1
ATOM 835 N N . ARG A 1 105 ? -7.015 -13.575 -0.496 1.00 95.50 105 ARG A N 1
ATOM 836 C CA . ARG A 1 105 ? -8.133 -14.316 -1.121 1.00 95.50 105 ARG A CA 1
ATOM 837 C C . ARG A 1 105 ? -9.424 -13.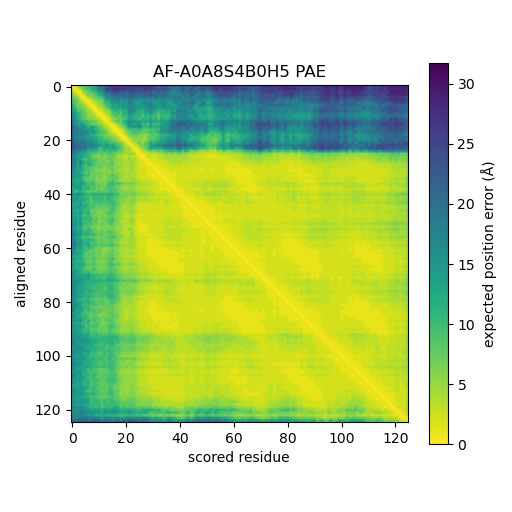517 -1.326 1.00 95.50 105 ARG A C 1
ATOM 839 O O . ARG A 1 105 ? -10.281 -13.935 -2.100 1.00 95.50 105 ARG A O 1
ATOM 846 N N . HIS A 1 106 ? -9.602 -12.417 -0.599 1.00 97.62 106 HIS A N 1
ATOM 847 C CA . HIS A 1 106 ? -10.782 -11.556 -0.699 1.00 97.62 106 HIS A CA 1
ATOM 848 C C . HIS A 1 106 ? -10.545 -10.289 -1.528 1.00 97.62 106 HIS A C 1
ATOM 850 O O . HIS A 1 106 ? -11.504 -9.553 -1.782 1.00 97.62 106 HIS A O 1
ATOM 856 N N . LEU A 1 107 ? -9.308 -10.047 -1.970 1.00 97.88 107 LEU A N 1
ATOM 857 C CA . LEU A 1 107 ? -8.931 -8.859 -2.719 1.00 97.88 107 LEU A CA 1
ATOM 858 C C . LEU A 1 107 ? -9.486 -8.943 -4.141 1.00 97.88 107 LEU A C 1
ATOM 860 O O . LEU A 1 107 ? -9.174 -9.863 -4.890 1.00 97.88 107 LEU A O 1
ATOM 864 N N . HIS A 1 108 ? -10.318 -7.973 -4.510 1.00 96.62 108 HIS A N 1
ATOM 865 C CA . HIS A 1 108 ? -10.952 -7.926 -5.831 1.00 96.62 108 HIS A CA 1
ATOM 866 C C . HIS A 1 108 ? -10.828 -6.558 -6.510 1.00 96.62 108 HIS A C 1
ATOM 868 O O . HIS A 1 108 ? -11.218 -6.400 -7.664 1.00 96.62 108 HIS A O 1
ATOM 874 N N . THR A 1 109 ? -10.310 -5.546 -5.813 1.00 97.44 109 THR A N 1
ATOM 875 C CA . THR A 1 109 ? -10.088 -4.216 -6.384 1.00 97.44 109 THR A CA 1
ATOM 876 C C . THR A 1 109 ? -8.701 -3.721 -6.019 1.00 97.44 109 THR A C 1
ATOM 878 O O . THR A 1 109 ? -8.388 -3.543 -4.842 1.00 97.44 109 THR A O 1
ATOM 881 N N . ILE A 1 110 ? -7.888 -3.474 -7.043 1.00 95.69 110 ILE A N 1
ATOM 882 C CA . ILE A 1 110 ? -6.539 -2.928 -6.918 1.00 95.69 110 ILE A CA 1
ATOM 883 C C . ILE A 1 110 ? -6.385 -1.818 -7.953 1.00 95.69 110 ILE A C 1
ATOM 885 O O . ILE A 1 110 ? -6.813 -1.972 -9.094 1.00 95.69 110 ILE A O 1
ATOM 889 N N . THR A 1 111 ? -5.770 -0.703 -7.570 1.00 96.19 111 THR A N 1
ATOM 890 C CA . THR A 1 111 ? -5.362 0.343 -8.520 1.00 96.19 111 THR A CA 1
ATOM 891 C C . THR A 1 111 ? -3.847 0.465 -8.508 1.00 96.19 111 THR A C 1
ATOM 893 O O . THR A 1 111 ? -3.286 0.692 -7.436 1.00 96.19 111 THR A O 1
ATOM 896 N N . MET A 1 112 ? -3.210 0.380 -9.674 1.00 95.06 112 MET A N 1
ATOM 897 C CA . MET A 1 112 ? -1.748 0.442 -9.812 1.00 95.06 112 MET A CA 1
ATOM 898 C C . MET A 1 112 ? -1.267 1.583 -10.713 1.00 95.06 112 MET A C 1
ATOM 900 O O . MET A 1 112 ? -0.064 1.756 -10.864 1.00 95.06 112 MET A O 1
ATOM 904 N N . HIS A 1 113 ? -2.173 2.375 -11.290 1.00 95.12 113 HIS A N 1
ATOM 905 C CA . HIS A 1 113 ? -1.790 3.391 -12.266 1.00 95.12 113 HIS A CA 1
ATOM 906 C C . HIS A 1 113 ? -0.888 4.487 -11.675 1.00 95.12 113 HIS A C 1
ATOM 908 O O . HIS A 1 113 ? -0.886 4.712 -10.463 1.00 95.12 113 HIS A O 1
ATOM 914 N N . GLY A 1 114 ? -0.107 5.178 -12.501 1.00 95.25 114 GLY A N 1
ATOM 915 C CA . GLY A 1 114 ? 0.867 6.170 -12.040 1.00 95.25 114 GLY A CA 1
ATOM 916 C C . GLY A 1 114 ? 1.981 5.573 -11.171 1.00 95.25 114 GLY A C 1
ATOM 917 O O . GLY A 1 114 ? 2.455 6.235 -10.253 1.00 95.25 114 GLY A O 1
ATOM 918 N N . ASN A 1 115 ? 2.355 4.317 -11.424 1.00 96.94 115 ASN A N 1
ATOM 919 C CA . ASN A 1 115 ? 3.547 3.663 -10.883 1.00 96.94 115 ASN A CA 1
ATOM 920 C C . ASN A 1 115 ? 4.541 3.383 -12.018 1.00 96.94 115 ASN A C 1
ATOM 922 O O . ASN A 1 115 ? 4.161 3.303 -13.183 1.00 96.94 115 ASN A O 1
ATOM 926 N N . ALA A 1 116 ? 5.813 3.156 -11.687 1.00 95.31 116 ALA A N 1
ATOM 927 C CA . ALA A 1 116 ? 6.834 2.823 -12.685 1.00 95.31 116 ALA A CA 1
ATOM 928 C C . ALA A 1 116 ? 6.576 1.477 -13.403 1.00 95.31 116 ALA A C 1
ATOM 930 O O . ALA A 1 116 ? 7.066 1.267 -14.511 1.00 95.31 116 ALA A O 1
ATOM 931 N N . ILE A 1 117 ? 5.780 0.592 -12.797 1.00 93.88 117 ILE A N 1
ATOM 932 C CA . ILE A 1 117 ? 5.348 -0.700 -13.345 1.00 93.88 117 ILE A CA 1
ATOM 933 C C . ILE A 1 117 ? 4.543 -0.572 -14.647 1.00 93.88 117 ILE A C 1
ATOM 935 O O . ILE A 1 117 ? 4.541 -1.505 -15.442 1.00 93.88 117 ILE A O 1
ATOM 939 N N . GLU A 1 118 ? 3.915 0.581 -14.911 1.00 92.94 118 GLU A N 1
ATOM 940 C CA . GLU A 1 118 ? 3.166 0.823 -16.155 1.00 92.94 118 GLU A CA 1
ATOM 941 C C . GLU A 1 118 ? 4.047 0.733 -17.406 1.00 92.94 118 GLU A C 1
ATOM 943 O O . GLU A 1 118 ? 3.559 0.434 -18.493 1.00 92.94 118 GLU A O 1
ATOM 948 N N . PHE A 1 119 ? 5.353 0.970 -17.257 1.00 91.25 119 PHE A N 1
ATOM 949 C CA . PHE A 1 119 ? 6.322 0.888 -18.349 1.00 91.25 119 PHE A CA 1
ATOM 950 C C . PHE A 1 119 ? 6.881 -0.531 -18.551 1.00 91.25 119 PHE A C 1
ATOM 952 O O . PHE A 1 119 ? 7.716 -0.741 -19.434 1.00 91.25 119 PHE A O 1
ATOM 959 N N . ALA A 1 120 ? 6.465 -1.511 -17.740 1.00 91.62 120 ALA A N 1
ATOM 960 C CA . ALA A 1 120 ? 6.894 -2.894 -17.900 1.00 91.62 120 ALA A CA 1
ATOM 961 C C . ALA A 1 120 ? 6.233 -3.528 -19.136 1.00 91.62 120 ALA A C 1
ATOM 963 O O . ALA A 1 120 ? 5.039 -3.371 -19.374 1.00 91.62 120 ALA A O 1
ATOM 964 N N . LYS A 1 121 ? 7.016 -4.290 -19.911 1.00 88.00 121 LYS A N 1
ATOM 965 C CA . LYS A 1 121 ? 6.604 -4.869 -21.205 1.00 88.00 121 LYS A CA 1
ATOM 966 C C . LYS A 1 121 ? 5.327 -5.721 -21.132 1.00 88.00 121 LYS A C 1
ATOM 968 O O . LYS A 1 121 ? 4.566 -5.740 -22.093 1.00 88.00 121 LYS A O 1
ATOM 973 N N . ASP A 1 122 ? 5.103 -6.394 -20.006 1.00 88.12 122 ASP A N 1
ATOM 974 C CA . ASP A 1 122 ? 3.985 -7.323 -19.803 1.00 88.12 122 ASP A CA 1
ATOM 975 C C . ASP A 1 122 ? 2.860 -6.733 -18.926 1.00 88.12 122 ASP A C 1
ATOM 977 O O . ASP A 1 122 ? 1.948 -7.451 -18.508 1.00 88.12 122 ASP A O 1
ATOM 981 N N . TYR A 1 123 ? 2.905 -5.425 -18.639 1.00 88.25 123 TYR A N 1
ATOM 982 C CA . TYR A 1 123 ? 1.857 -4.744 -17.882 1.00 88.25 123 TYR A CA 1
ATOM 983 C C . TYR A 1 123 ? 0.579 -4.605 -18.720 1.00 88.25 123 TYR A C 1
ATOM 985 O O . TYR A 1 123 ? 0.606 -4.166 -19.872 1.00 88.25 123 TYR A O 1
ATOM 993 N N . ARG A 1 124 ? -0.560 -4.983 -18.132 1.00 84.12 124 ARG A N 1
ATOM 994 C CA . ARG A 1 124 ? -1.881 -4.876 -18.761 1.00 84.12 124 ARG A CA 1
ATOM 995 C C . ARG A 1 124 ? -2.569 -3.602 -18.275 1.00 84.12 124 ARG A C 1
ATOM 997 O O . ARG A 1 124 ? -2.758 -3.443 -17.071 1.00 84.12 124 ARG A O 1
ATOM 1004 N N . TRP A 1 125 ? -2.909 -2.728 -19.217 1.00 69.56 125 TRP A N 1
ATOM 1005 C CA . TRP A 1 125 ? -3.679 -1.501 -19.007 1.00 69.56 125 TRP A CA 1
ATOM 1006 C C . TRP A 1 125 ? -5.186 -1.766 -18.982 1.00 69.56 125 TRP A C 1
ATOM 1008 O O . TRP A 1 125 ? -5.634 -2.725 -19.653 1.00 69.56 125 TRP A O 1
#